Protein AF-A0A6G0UAU9-F1 (afdb_monomer_lite)

Foldseek 3Di:
DPPVVPPCPQCVVFPDDVPPRPPGDDDPPDPDDPPCVVVVVVVVVPDPPVPDDVVVVPDDADFQGDLVVLVVVQVVCCVPPNVPPPDGDDSVNHGDDDDDVVVVVVCCVPVDDPPDDDDDDPPDD

Sequence (125 aa):
NYECEGLNVLYAGNPYREGKNPEGYVRLSCADNVLTQDLLIKKFRSIEWSRFDEHQMFVYITPGGRMATKKCFADLMNELTLKDLRNPIKPEDLLLLSGTTMICDLLGQVLFDEDEVLLAHSPYY

pLDDT: mean 87.21, std 12.82, range [33.91, 97.12]

Structure (mmCIF, N/CA/C/O backbone):
data_AF-A0A6G0UAU9-F1
#
_entry.i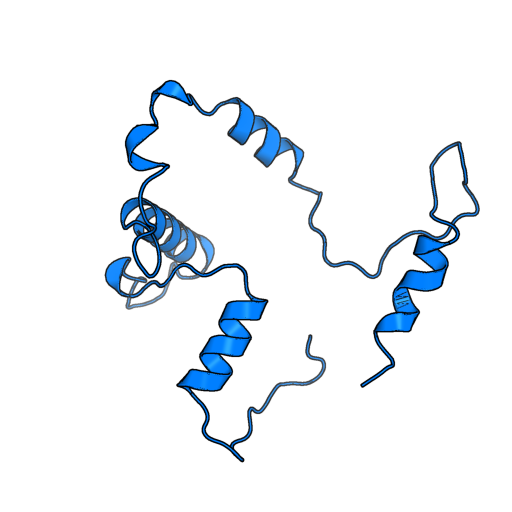d   AF-A0A6G0UAU9-F1
#
loop_
_atom_site.group_PDB
_atom_site.id
_atom_site.type_symbol
_atom_site.label_atom_id
_atom_site.label_alt_id
_atom_site.label_comp_id
_atom_site.label_asym_id
_atom_site.label_entity_id
_atom_site.label_seq_id
_atom_site.pdbx_PDB_ins_code
_atom_site.Cartn_x
_atom_site.Cartn_y
_atom_site.Cartn_z
_atom_site.occupancy
_atom_site.B_iso_or_equiv
_atom_site.auth_seq_id
_atom_site.auth_comp_id
_atom_site.auth_asym_id
_atom_site.auth_atom_id
_atom_site.pdbx_PDB_model_num
ATOM 1 N N . ASN A 1 1 ? -0.664 -24.202 -7.826 1.00 34.41 1 ASN A N 1
ATOM 2 C CA . ASN A 1 1 ? 0.301 -23.366 -7.073 1.00 34.41 1 ASN A CA 1
ATOM 3 C C . ASN A 1 1 ? 1.692 -23.276 -7.717 1.00 34.41 1 ASN A C 1
ATOM 5 O O . ASN A 1 1 ? 2.661 -23.236 -6.981 1.00 34.41 1 ASN A O 1
ATOM 9 N N . TYR A 1 2 ? 1.820 -23.183 -9.053 1.00 33.91 2 TYR A N 1
ATOM 10 C CA . TYR A 1 2 ? 3.135 -23.010 -9.712 1.00 33.91 2 TYR A CA 1
ATOM 11 C C . TYR A 1 2 ? 3.138 -22.061 -10.929 1.00 33.91 2 TYR A C 1
ATOM 13 O O . TYR A 1 2 ? 4.167 -21.901 -11.571 1.00 33.91 2 TYR A O 1
ATOM 21 N N . GLU A 1 3 ? 2.028 -21.399 -11.271 1.00 39.12 3 GLU A N 1
ATOM 22 C CA . GLU A 1 3 ? 1.967 -20.617 -12.523 1.00 39.12 3 GLU A CA 1
ATOM 23 C C . GLU A 1 3 ? 2.474 -19.169 -12.394 1.00 39.12 3 GLU A C 1
ATOM 25 O O . GLU A 1 3 ? 2.867 -18.570 -13.394 1.00 39.12 3 GLU A O 1
ATOM 30 N N . CYS A 1 4 ? 2.573 -18.610 -11.182 1.00 43.41 4 CYS A N 1
ATOM 31 C CA . CYS A 1 4 ? 3.031 -17.225 -11.000 1.00 43.41 4 CYS A CA 1
ATOM 32 C C . CYS A 1 4 ? 4.561 -17.047 -11.065 1.00 43.41 4 CYS A C 1
ATOM 34 O O . CYS A 1 4 ? 5.029 -15.933 -11.297 1.00 43.41 4 CYS A O 1
ATOM 36 N N . GLU A 1 5 ? 5.359 -18.113 -10.926 1.00 46.06 5 GLU A N 1
ATOM 37 C CA . GLU A 1 5 ? 6.830 -18.025 -11.005 1.00 46.06 5 GLU A CA 1
ATOM 38 C C . GLU A 1 5 ? 7.353 -17.840 -12.445 1.00 46.06 5 GLU A C 1
ATOM 40 O O . GLU A 1 5 ? 8.489 -17.411 -12.642 1.00 46.06 5 GLU A O 1
ATOM 45 N N . GLY A 1 6 ? 6.527 -18.086 -13.471 1.00 51.94 6 GLY A N 1
ATOM 46 C CA . GLY A 1 6 ? 6.941 -18.005 -14.879 1.00 51.94 6 GLY A CA 1
ATOM 47 C C . GLY A 1 6 ? 6.913 -16.601 -15.502 1.00 51.94 6 GLY A C 1
ATOM 48 O O . GLY A 1 6 ? 7.623 -16.344 -16.476 1.00 51.94 6 GLY A O 1
ATOM 49 N N . LEU A 1 7 ? 6.126 -15.665 -14.960 1.00 55.09 7 LEU A N 1
ATOM 50 C CA . LEU A 1 7 ? 5.751 -14.436 -15.683 1.00 55.09 7 LEU A CA 1
ATOM 51 C C . LEU A 1 7 ? 6.858 -13.373 -15.781 1.00 55.09 7 LEU A C 1
ATOM 53 O O . LEU A 1 7 ? 6.790 -12.504 -16.648 1.00 55.09 7 LEU A O 1
ATOM 57 N N . ASN A 1 8 ? 7.897 -13.445 -14.945 1.00 68.38 8 ASN A N 1
ATOM 58 C CA . ASN A 1 8 ? 9.017 -12.492 -14.973 1.00 68.38 8 ASN A CA 1
ATOM 59 C C . ASN A 1 8 ? 10.349 -13.092 -15.440 1.00 68.38 8 ASN A C 1
ATOM 61 O O . ASN A 1 8 ? 11.347 -12.373 -15.488 1.00 68.38 8 ASN A O 1
ATOM 65 N N . VAL A 1 9 ? 10.389 -14.371 -15.826 1.00 80.75 9 VAL A N 1
ATOM 66 C CA . VAL A 1 9 ? 11.641 -15.048 -16.212 1.00 80.75 9 VAL A CA 1
ATOM 67 C C . VAL A 1 9 ? 12.250 -14.426 -17.473 1.00 80.75 9 VAL A C 1
ATOM 69 O O . VAL A 1 9 ? 13.449 -14.155 -17.514 1.00 80.75 9 VAL A O 1
ATOM 72 N N . LEU A 1 10 ? 11.420 -14.123 -18.479 1.00 84.44 10 LEU A N 1
ATOM 73 C CA . LEU A 1 10 ? 11.869 -13.501 -19.732 1.00 84.44 10 LEU A CA 1
ATOM 74 C C . LEU A 1 10 ? 12.449 -12.101 -19.499 1.00 84.44 10 LEU A C 1
ATOM 76 O O . LEU A 1 10 ? 13.531 -11.783 -19.992 1.00 84.44 10 LEU A O 1
ATOM 80 N N . TYR A 1 11 ? 11.760 -11.288 -18.695 1.00 87.44 11 TYR A N 1
ATOM 81 C CA . TYR A 1 11 ? 12.247 -9.965 -18.315 1.00 87.44 11 TYR A CA 1
ATOM 82 C C . TYR A 1 11 ? 13.544 -10.045 -17.503 1.00 87.44 11 TYR A C 1
ATOM 84 O O . TYR A 1 11 ? 14.488 -9.316 -17.797 1.00 87.44 11 TYR A O 1
ATOM 92 N N . ALA A 1 12 ? 13.621 -10.938 -16.513 1.00 87.56 12 ALA A N 1
ATOM 93 C CA . ALA A 1 12 ? 14.805 -11.092 -15.671 1.00 87.56 12 ALA A CA 1
ATOM 94 C C . ALA A 1 12 ? 16.045 -11.519 -16.476 1.00 87.56 12 ALA A C 1
ATOM 96 O O . ALA A 1 12 ? 17.147 -11.048 -16.195 1.00 87.56 12 ALA A O 1
ATOM 97 N N . GLY A 1 13 ? 15.864 -12.373 -17.489 1.00 90.38 13 GLY A N 1
ATOM 98 C CA . GLY A 1 13 ? 16.946 -12.837 -18.357 1.00 90.38 13 GLY A CA 1
ATOM 99 C C . GLY A 1 13 ? 17.381 -11.830 -19.426 1.00 90.38 13 GLY A C 1
ATOM 100 O O . GLY A 1 13 ? 18.552 -11.823 -19.801 1.00 90.38 13 GLY A O 1
ATOM 101 N N . ASN A 1 14 ? 16.473 -10.979 -19.918 1.00 92.75 14 ASN A N 1
ATOM 102 C CA . ASN A 1 14 ? 16.771 -10.031 -20.996 1.00 92.75 14 ASN A CA 1
ATOM 103 C C . ASN A 1 14 ? 15.983 -8.708 -20.859 1.00 92.75 14 ASN A C 1
ATOM 105 O O . ASN A 1 14 ? 15.083 -8.444 -21.659 1.00 92.75 14 ASN A O 1
ATOM 109 N N . PRO A 1 15 ? 16.283 -7.861 -19.858 1.00 93.69 15 PRO A N 1
ATOM 110 C CA . PRO A 1 15 ? 15.514 -6.646 -19.610 1.00 93.69 15 PRO A CA 1
ATOM 111 C C . PRO A 1 15 ? 15.820 -5.561 -20.645 1.00 93.69 15 PRO A C 1
ATOM 113 O O . PRO A 1 15 ? 16.989 -5.300 -20.960 1.00 93.69 15 PRO A O 1
ATOM 116 N N . TYR A 1 16 ? 14.777 -4.881 -21.120 1.00 94.69 16 TYR A N 1
ATOM 117 C CA . TYR A 1 16 ? 14.905 -3.686 -21.950 1.00 94.69 16 TYR A CA 1
ATOM 118 C C . TYR A 1 16 ? 15.744 -2.621 -21.244 1.00 94.69 16 TYR A C 1
ATOM 120 O O . TYR A 1 16 ? 15.544 -2.327 -20.060 1.00 94.69 16 TYR A O 1
ATOM 128 N N . ARG A 1 17 ? 16.671 -2.011 -21.986 1.00 93.88 17 ARG A N 1
ATOM 129 C CA . ARG A 1 17 ? 17.432 -0.839 -21.542 1.00 93.88 17 ARG A CA 1
ATOM 130 C C . ARG A 1 17 ? 17.667 0.091 -22.713 1.00 93.88 17 ARG A C 1
ATOM 132 O O . ARG A 1 17 ? 18.331 -0.289 -23.677 1.00 93.88 17 ARG A O 1
ATOM 139 N N . GLU A 1 18 ? 17.214 1.329 -22.583 1.00 94.38 18 GLU A N 1
ATOM 140 C CA . GLU A 1 18 ? 17.463 2.359 -23.585 1.00 94.38 18 GLU A CA 1
ATOM 141 C C . GLU A 1 18 ? 18.975 2.482 -23.870 1.00 94.38 18 GLU A C 1
ATOM 143 O O . GLU A 1 18 ? 19.800 2.544 -22.953 1.00 94.38 18 GLU A O 1
ATOM 148 N N . GLY A 1 19 ? 19.354 2.393 -25.148 1.00 94.00 19 GLY A N 1
ATOM 149 C CA . GLY A 1 19 ? 20.742 2.470 -25.626 1.00 94.00 19 GLY A CA 1
ATOM 150 C C . GLY A 1 19 ? 21.650 1.263 -25.337 1.00 94.00 19 GLY A C 1
ATOM 151 O O . GLY A 1 19 ? 22.690 1.140 -25.979 1.00 94.00 19 GLY A O 1
ATOM 152 N N . LYS A 1 20 ? 21.292 0.360 -24.412 1.00 95.69 20 LYS A N 1
ATOM 153 C CA . LYS A 1 20 ? 22.102 -0.837 -24.082 1.00 95.69 20 LYS A CA 1
ATOM 154 C C . LYS A 1 20 ? 21.490 -2.143 -24.571 1.00 95.69 20 LYS A C 1
ATOM 156 O O . LYS A 1 20 ? 22.226 -3.057 -24.919 1.00 95.69 20 LYS A O 1
ATOM 161 N N . ASN A 1 21 ? 20.167 -2.240 -24.542 1.00 95.31 21 ASN A N 1
ATOM 162 C CA . ASN A 1 21 ? 19.417 -3.421 -24.943 1.00 95.31 21 ASN A CA 1
ATOM 163 C C . ASN A 1 21 ? 18.015 -3.015 -25.431 1.00 95.31 21 ASN A C 1
ATOM 165 O O . ASN A 1 21 ? 17.033 -3.217 -24.707 1.00 95.31 21 ASN A O 1
ATOM 169 N N . PRO A 1 22 ? 17.916 -2.376 -26.611 1.00 94.69 22 PRO A N 1
ATOM 170 C CA . PRO A 1 22 ? 16.638 -1.913 -27.143 1.00 94.69 22 PRO A CA 1
ATOM 171 C C . PRO A 1 22 ? 15.684 -3.064 -27.508 1.00 94.69 22 PRO A C 1
ATOM 173 O O . PRO A 1 22 ? 14.477 -2.872 -27.482 1.00 94.69 22 PRO A O 1
ATOM 176 N N . GLU A 1 23 ? 16.217 -4.263 -27.762 1.00 95.69 23 GLU A N 1
ATOM 177 C CA . GLU A 1 23 ? 15.452 -5.484 -28.075 1.0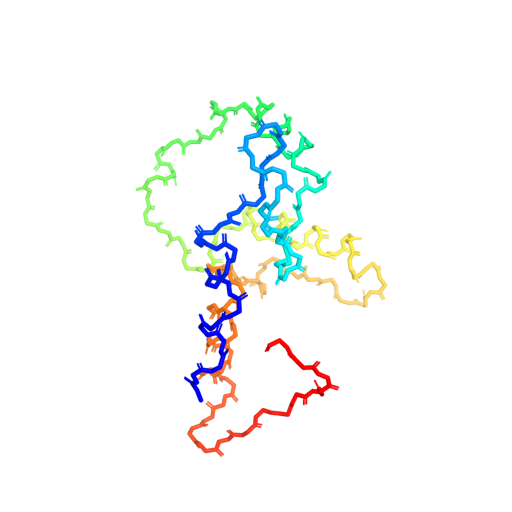0 95.69 23 GLU A CA 1
ATOM 178 C C . GLU A 1 23 ? 15.078 -6.303 -26.821 1.00 95.69 23 GLU A C 1
ATOM 180 O O . GLU A 1 23 ? 14.574 -7.423 -26.916 1.00 95.69 23 GLU A O 1
ATOM 185 N N . GLY A 1 24 ? 15.377 -5.791 -25.622 1.00 94.38 24 GLY A N 1
ATOM 186 C CA . GLY A 1 24 ? 15.012 -6.452 -24.371 1.00 94.38 24 GLY A CA 1
ATOM 187 C C . GLY A 1 24 ? 13.514 -6.365 -24.067 1.00 94.38 24 GLY A C 1
ATOM 188 O O . GLY A 1 24 ? 12.787 -5.539 -24.614 1.00 94.38 24 GLY A O 1
ATOM 189 N N . TYR A 1 25 ? 13.044 -7.190 -23.136 1.00 93.62 25 TYR A N 1
ATOM 190 C CA . TYR A 1 25 ? 11.648 -7.193 -22.704 1.00 93.62 25 TYR A CA 1
ATOM 191 C C . TYR A 1 25 ? 11.335 -5.991 -21.808 1.00 93.62 25 TYR A C 1
ATOM 193 O O . TYR A 1 25 ? 12.074 -5.685 -20.870 1.00 93.62 25 TYR A O 1
ATOM 201 N N . VAL A 1 26 ? 10.201 -5.336 -22.054 1.00 91.69 26 VAL A N 1
ATOM 202 C CA . VAL A 1 26 ? 9.682 -4.254 -21.206 1.00 91.69 26 VAL A CA 1
ATOM 203 C C . VAL A 1 26 ? 8.771 -4.842 -20.129 1.00 91.69 26 VAL A C 1
ATOM 205 O O . VAL A 1 26 ? 7.866 -5.621 -20.423 1.00 91.69 26 VAL A O 1
ATOM 208 N N . ARG A 1 27 ? 8.989 -4.459 -18.866 1.00 88.69 27 ARG A N 1
ATOM 209 C CA . ARG A 1 27 ? 8.172 -4.925 -17.738 1.00 88.69 27 ARG A CA 1
ATOM 210 C C . ARG A 1 27 ? 6.878 -4.120 -17.637 1.00 88.69 27 ARG A C 1
ATOM 212 O O . ARG A 1 27 ? 6.905 -2.975 -17.200 1.00 88.69 27 ARG A O 1
ATOM 219 N N . LEU A 1 28 ? 5.759 -4.751 -17.992 1.00 88.75 28 LEU A N 1
ATOM 220 C CA . LEU A 1 28 ? 4.403 -4.185 -17.881 1.00 88.75 28 LEU A CA 1
ATOM 221 C C . LEU A 1 28 ? 3.517 -4.919 -16.859 1.00 88.75 28 LEU A C 1
ATOM 223 O O . LEU A 1 28 ? 2.384 -4.523 -16.622 1.00 88.75 28 LEU A O 1
ATOM 227 N N . SER A 1 29 ? 4.026 -5.991 -16.252 1.00 87.56 29 SER A N 1
ATOM 228 C CA . SER A 1 29 ? 3.291 -6.882 -15.343 1.00 87.56 29 SER A CA 1
ATOM 229 C C . SER A 1 29 ? 3.346 -6.470 -13.868 1.00 87.56 29 SER A C 1
ATOM 231 O O . SER A 1 29 ? 2.860 -7.199 -13.011 1.00 87.56 29 SER A O 1
ATOM 233 N N . CYS A 1 30 ? 3.975 -5.338 -13.544 1.00 86.44 30 CYS A N 1
ATOM 234 C CA . CYS A 1 30 ? 4.214 -4.924 -12.166 1.00 86.44 30 CYS A CA 1
ATOM 235 C C . CYS A 1 30 ? 3.417 -3.663 -11.831 1.00 86.44 30 CYS A C 1
ATOM 237 O O . CYS A 1 30 ? 3.480 -2.679 -12.566 1.00 86.44 30 CYS A O 1
ATOM 239 N N . ALA A 1 31 ? 2.702 -3.683 -10.707 1.00 89.31 31 ALA A N 1
ATOM 240 C CA . ALA A 1 31 ? 1.898 -2.566 -10.217 1.00 89.31 31 ALA A CA 1
ATOM 241 C C . ALA A 1 31 ? 2.731 -1.557 -9.393 1.00 89.31 31 ALA A C 1
ATOM 243 O O . ALA A 1 31 ? 2.298 -1.089 -8.342 1.00 89.31 31 ALA A O 1
ATOM 244 N N . ASP A 1 32 ? 3.937 -1.226 -9.861 1.00 89.50 32 ASP A N 1
ATOM 245 C CA . ASP A 1 32 ? 4.817 -0.246 -9.217 1.00 89.50 32 ASP A CA 1
ATOM 246 C C . ASP A 1 32 ? 4.428 1.180 -9.645 1.00 89.50 32 ASP A C 1
ATOM 248 O O . ASP A 1 32 ? 4.485 1.524 -10.828 1.00 89.50 32 ASP A O 1
ATOM 252 N N . ASN A 1 33 ? 4.092 2.055 -8.691 1.00 90.69 33 ASN A N 1
ATOM 253 C CA . ASN A 1 33 ? 3.854 3.471 -8.983 1.00 90.69 33 ASN A CA 1
ATOM 254 C C . ASN A 1 33 ? 5.145 4.296 -8.850 1.00 90.69 33 ASN A C 1
ATOM 256 O O . ASN A 1 33 ? 5.520 4.720 -7.757 1.00 90.69 33 ASN A O 1
ATOM 260 N N . VAL A 1 34 ? 5.794 4.568 -9.983 1.00 92.38 34 VAL A N 1
ATOM 261 C CA . VAL A 1 34 ? 6.998 5.420 -10.059 1.00 92.38 34 VAL A CA 1
ATOM 262 C C . VAL A 1 34 ? 6.695 6.883 -10.407 1.00 92.38 34 VAL A C 1
ATOM 264 O O . VAL A 1 34 ? 7.593 7.721 -10.370 1.00 92.38 34 VAL A O 1
ATOM 267 N N . LEU A 1 35 ? 5.438 7.218 -10.721 1.00 94.75 35 LEU A N 1
ATOM 268 C CA . LEU A 1 35 ? 5.056 8.521 -11.285 1.00 94.75 35 LEU A CA 1
ATOM 269 C C . LEU A 1 35 ? 5.243 9.689 -10.312 1.00 94.75 35 LEU A C 1
ATOM 271 O O . LEU A 1 35 ? 5.429 10.818 -10.748 1.00 94.75 35 LEU A O 1
ATOM 275 N N . THR A 1 36 ? 5.184 9.423 -9.007 1.00 94.50 36 THR A N 1
ATOM 276 C CA . THR A 1 36 ? 5.302 10.442 -7.949 1.00 94.50 36 THR A CA 1
ATOM 277 C C . THR A 1 36 ? 6.598 10.315 -7.151 1.00 94.50 36 THR A C 1
ATOM 279 O O . THR A 1 36 ? 6.723 10.872 -6.055 1.00 94.50 36 THR A O 1
ATOM 282 N N . GLN A 1 37 ? 7.558 9.531 -7.646 1.00 95.19 37 GLN A N 1
ATOM 283 C CA . GLN A 1 37 ? 8.790 9.237 -6.919 1.00 95.19 37 GLN A CA 1
ATOM 284 C C . GLN A 1 37 ? 9.630 10.501 -6.683 1.00 95.19 37 GLN A C 1
ATOM 286 O O . GLN A 1 37 ? 10.235 10.658 -5.623 1.00 95.19 37 GLN A O 1
ATOM 291 N N . ASP A 1 38 ? 9.635 11.429 -7.634 1.00 96.62 38 ASP A N 1
ATOM 292 C CA . ASP A 1 38 ? 10.314 12.719 -7.534 1.00 96.62 38 ASP A CA 1
ATOM 293 C C . ASP A 1 38 ? 9.755 13.579 -6.385 1.00 96.62 38 ASP A C 1
ATOM 295 O O . ASP A 1 38 ? 10.529 14.134 -5.597 1.00 96.62 38 ASP A O 1
ATOM 299 N N . LEU A 1 39 ? 8.426 13.625 -6.228 1.00 96.44 39 LEU A N 1
ATOM 300 C CA . LEU A 1 39 ? 7.752 14.342 -5.143 1.00 96.44 39 LEU A CA 1
ATOM 301 C C . LEU A 1 39 ? 8.122 13.750 -3.780 1.00 96.44 39 LEU A C 1
ATOM 303 O O . LEU A 1 39 ? 8.452 14.493 -2.848 1.00 96.44 39 LEU A O 1
ATOM 307 N N . LEU A 1 40 ? 8.127 12.418 -3.677 1.00 94.44 40 LEU A N 1
ATOM 308 C CA . LEU A 1 40 ? 8.507 11.703 -2.458 1.00 94.44 40 LEU A CA 1
ATOM 309 C C . LEU A 1 40 ? 9.978 11.941 -2.103 1.00 94.44 40 LEU A C 1
ATOM 311 O O . LEU A 1 40 ? 10.278 12.278 -0.959 1.00 94.44 40 LEU A O 1
ATOM 315 N N . ILE A 1 41 ? 10.891 11.849 -3.075 1.00 96.06 41 ILE A N 1
ATOM 316 C CA . ILE A 1 41 ? 12.324 12.106 -2.863 1.00 96.06 41 ILE A CA 1
ATOM 317 C C . ILE A 1 41 ? 12.549 13.556 -2.430 1.00 96.06 41 ILE A C 1
ATOM 319 O O . ILE A 1 41 ? 13.304 13.808 -1.487 1.00 96.06 41 ILE A O 1
ATOM 323 N N . LYS A 1 42 ? 11.889 14.518 -3.084 1.00 97.12 42 LYS A N 1
ATOM 324 C CA . LYS A 1 42 ? 11.981 15.935 -2.716 1.00 97.12 42 LYS A CA 1
ATOM 325 C C . LYS A 1 42 ? 11.495 16.162 -1.286 1.00 97.12 42 LYS A C 1
ATOM 327 O O . LYS A 1 42 ? 12.181 16.834 -0.515 1.00 97.12 42 LYS A O 1
ATOM 332 N N . LYS A 1 43 ? 10.354 15.575 -0.909 1.00 95.31 43 LYS A N 1
ATOM 333 C CA . LYS A 1 43 ? 9.828 15.678 0.456 1.00 95.31 43 LYS A CA 1
ATOM 334 C C . LYS A 1 43 ? 10.770 15.027 1.465 1.00 95.31 43 LYS A C 1
ATOM 336 O O . LYS A 1 43 ? 11.091 15.669 2.459 1.00 95.31 43 LYS A O 1
A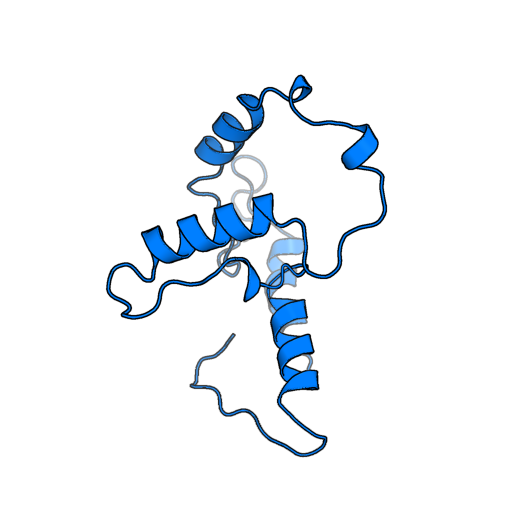TOM 341 N N . PHE A 1 44 ? 11.262 13.824 1.188 1.00 94.62 44 PHE A N 1
ATOM 342 C CA . PHE A 1 44 ? 12.188 13.095 2.056 1.00 94.62 44 PHE A CA 1
ATOM 343 C C . PHE A 1 44 ? 13.478 13.882 2.314 1.00 94.62 44 PHE A C 1
ATOM 345 O O . PHE A 1 44 ? 13.910 14.019 3.455 1.00 94.62 44 PHE A O 1
ATOM 352 N N . ARG A 1 45 ? 14.053 14.490 1.270 1.00 95.94 45 ARG A N 1
ATOM 353 C CA . ARG A 1 45 ? 15.245 15.349 1.389 1.00 95.94 45 ARG A CA 1
ATOM 354 C C . ARG A 1 45 ? 14.995 16.648 2.156 1.00 95.94 45 ARG A C 1
ATOM 356 O O . ARG A 1 45 ? 15.945 17.228 2.662 1.00 95.94 45 ARG A O 1
ATOM 363 N N . SER A 1 46 ? 13.748 17.113 2.229 1.00 95.69 46 SER A N 1
ATOM 364 C CA . SER A 1 46 ? 13.383 18.324 2.979 1.00 95.69 46 SER A CA 1
ATOM 365 C C . SER A 1 46 ? 13.155 18.085 4.475 1.00 95.69 46 SER A C 1
ATOM 367 O O . SER A 1 46 ? 12.900 19.038 5.208 1.00 95.69 46 SER A O 1
ATOM 369 N N . ILE A 1 47 ? 13.190 16.828 4.930 1.00 93.81 47 ILE A N 1
ATOM 370 C CA . ILE A 1 47 ? 12.982 16.484 6.337 1.00 93.81 47 ILE A CA 1
ATOM 371 C C . ILE A 1 47 ? 14.177 16.977 7.160 1.00 93.81 47 ILE A C 1
ATOM 373 O O . ILE A 1 47 ? 15.324 16.632 6.892 1.00 93.81 47 ILE A O 1
ATOM 377 N N . GLU A 1 48 ? 13.895 17.768 8.194 1.00 93.81 48 GLU A N 1
ATOM 378 C CA . GLU A 1 48 ? 14.882 18.160 9.197 1.00 93.81 48 GLU A CA 1
ATOM 379 C C . GLU A 1 48 ? 15.063 17.014 10.207 1.00 93.81 48 GLU A C 1
ATOM 381 O O . GLU A 1 48 ? 14.314 16.890 11.177 1.00 93.81 48 GLU A O 1
ATOM 386 N N . TRP A 1 49 ? 16.039 16.142 9.944 1.00 87.81 49 TRP A N 1
ATOM 387 C CA . TRP A 1 49 ? 16.263 14.908 10.710 1.00 87.81 49 TRP A CA 1
ATOM 388 C C . TRP A 1 49 ? 16.648 15.138 12.176 1.00 87.81 49 TRP A C 1
ATOM 390 O O . TRP A 1 49 ? 16.324 14.313 13.021 1.00 87.81 49 TRP A O 1
ATOM 400 N N . SER A 1 50 ? 17.240 16.289 12.501 1.00 88.12 50 SER A N 1
ATOM 401 C CA . SER A 1 50 ? 17.564 16.685 13.880 1.00 88.12 50 SER A CA 1
ATOM 402 C C . SER A 1 50 ? 16.338 16.841 14.787 1.00 88.12 50 SER A C 1
ATOM 404 O O . SER A 1 50 ? 16.487 16.910 16.003 1.00 88.12 50 SER A O 1
ATOM 406 N N . ARG A 1 51 ? 15.121 16.908 14.226 1.00 87.00 51 ARG A N 1
ATOM 407 C CA . ARG A 1 51 ? 13.875 16.969 15.008 1.00 87.00 51 ARG A CA 1
ATOM 408 C C . ARG A 1 51 ? 13.464 15.629 15.607 1.00 87.00 51 ARG A C 1
ATOM 410 O O . ARG A 1 51 ? 12.580 15.607 16.463 1.00 87.00 51 ARG A O 1
ATOM 417 N N . PHE A 1 52 ? 14.028 14.526 15.127 1.00 85.19 52 PHE A N 1
ATOM 418 C CA . PHE A 1 52 ? 13.708 13.206 15.645 1.00 85.19 52 PHE A CA 1
ATOM 419 C C . PHE A 1 52 ? 14.617 12.894 16.825 1.00 85.19 52 PHE A C 1
ATOM 421 O O . PHE A 1 52 ? 15.831 13.055 16.757 1.00 85.19 52 PHE A O 1
ATOM 428 N N . ASP A 1 53 ? 14.012 12.433 17.913 1.00 85.44 53 ASP A N 1
ATOM 429 C CA . ASP A 1 53 ? 14.755 11.913 19.050 1.00 85.44 53 ASP A CA 1
ATOM 430 C C . ASP A 1 53 ? 15.286 10.518 18.697 1.00 85.44 53 ASP A C 1
ATOM 432 O O . ASP A 1 53 ? 14.540 9.534 18.701 1.00 85.44 53 ASP A O 1
ATOM 436 N N . GLU A 1 54 ? 16.575 10.434 18.367 1.00 82.06 54 GLU A N 1
ATOM 437 C CA . GLU A 1 54 ? 17.245 9.179 18.017 1.00 82.06 54 GLU A CA 1
ATOM 438 C C . GLU A 1 54 ? 17.116 8.130 19.128 1.00 82.06 54 GLU A C 1
ATOM 440 O O . GLU A 1 54 ? 16.910 6.949 18.841 1.00 82.06 54 GLU A O 1
ATOM 445 N N . HIS A 1 55 ? 17.134 8.539 20.401 1.00 83.25 55 HIS A N 1
ATOM 446 C CA . HIS A 1 55 ? 16.980 7.609 21.521 1.00 83.25 55 HIS A CA 1
ATOM 447 C C . HIS A 1 55 ? 15.602 6.948 21.523 1.00 83.25 55 HIS A C 1
ATOM 449 O O . HIS A 1 55 ? 15.467 5.800 21.934 1.00 83.25 55 HIS A O 1
ATOM 455 N N . GLN A 1 56 ? 14.582 7.634 21.008 1.00 80.12 56 GLN A N 1
ATOM 456 C CA . GLN A 1 56 ? 13.242 7.084 20.823 1.00 80.12 56 GLN A CA 1
ATOM 457 C C . GLN A 1 56 ? 13.124 6.221 19.557 1.00 80.12 56 GLN A C 1
ATOM 459 O O . GLN A 1 56 ? 12.170 5.453 19.424 1.00 80.12 56 GLN A O 1
ATOM 464 N N . MET A 1 57 ? 14.060 6.300 18.616 1.00 77.38 57 MET A N 1
ATOM 465 C CA . MET A 1 57 ? 14.004 5.509 17.382 1.00 77.38 57 MET A CA 1
ATOM 466 C C . MET A 1 57 ? 14.587 4.101 17.533 1.00 77.38 57 MET A C 1
ATOM 468 O O . MET A 1 57 ? 14.191 3.211 16.785 1.00 77.38 57 MET A O 1
ATOM 472 N N . PHE A 1 58 ? 15.467 3.883 18.514 1.00 83.69 58 PHE A N 1
ATOM 473 C CA . PHE A 1 58 ? 16.131 2.592 18.753 1.00 83.69 58 PHE A CA 1
ATOM 474 C C . PHE A 1 58 ? 15.572 1.800 19.946 1.00 83.69 58 PHE A C 1
ATOM 476 O O . PHE A 1 58 ? 16.171 0.815 20.375 1.00 83.69 58 PHE A O 1
ATOM 483 N N . VAL A 1 59 ? 14.427 2.210 20.497 1.00 82.94 59 VAL A N 1
ATOM 484 C CA . VAL A 1 59 ? 13.730 1.450 21.547 1.00 82.94 59 VAL A CA 1
ATOM 485 C C . VAL A 1 59 ? 12.777 0.417 20.957 1.00 82.94 59 VAL A C 1
ATOM 487 O O . VAL A 1 59 ? 12.412 0.475 19.782 1.00 82.94 59 VAL A O 1
ATOM 490 N N . TYR A 1 60 ? 12.343 -0.521 21.802 1.00 79.38 60 TYR A N 1
ATOM 491 C CA . TYR A 1 60 ? 11.336 -1.510 21.437 1.00 79.38 60 TYR A CA 1
ATOM 492 C C . TYR A 1 60 ? 10.098 -0.863 20.817 1.00 79.38 60 TYR A C 1
ATOM 494 O O . TYR A 1 60 ? 9.586 0.164 21.269 1.00 79.38 60 TYR A O 1
ATOM 502 N N . ILE A 1 61 ? 9.621 -1.512 19.764 1.00 77.12 61 ILE A N 1
ATOM 503 C CA . ILE A 1 61 ? 8.496 -1.049 18.970 1.00 77.12 61 ILE A CA 1
ATOM 504 C C . ILE A 1 61 ? 7.224 -1.195 19.807 1.00 77.12 61 ILE A C 1
ATOM 506 O O . ILE A 1 61 ? 6.963 -2.244 20.393 1.00 77.12 61 ILE A O 1
ATOM 510 N N . THR A 1 62 ? 6.407 -0.146 19.850 1.00 79.88 62 THR A N 1
ATOM 511 C CA . THR A 1 62 ? 5.063 -0.235 20.427 1.00 79.88 62 THR A CA 1
ATOM 512 C C . THR A 1 62 ? 4.191 -1.134 19.542 1.00 79.88 62 THR A C 1
ATOM 514 O O . THR A 1 62 ? 4.119 -0.869 18.336 1.00 79.88 62 THR A O 1
ATOM 517 N N . PRO A 1 63 ? 3.503 -2.154 20.093 1.00 81.12 63 PRO A N 1
ATOM 518 C CA . PRO A 1 63 ? 2.592 -2.993 19.319 1.00 81.12 63 PRO A CA 1
ATOM 519 C C . PRO A 1 63 ? 1.573 -2.155 18.537 1.00 81.12 63 PRO A C 1
ATOM 521 O O . PRO A 1 63 ? 0.942 -1.246 19.078 1.00 81.12 63 PRO A O 1
ATOM 524 N N . GLY A 1 64 ? 1.452 -2.425 17.237 1.00 84.31 64 GLY A N 1
ATOM 525 C CA . GLY A 1 64 ? 0.567 -1.682 16.337 1.00 84.31 64 GLY A CA 1
ATOM 526 C C . GLY A 1 64 ? 1.037 -0.266 15.976 1.00 84.31 64 GLY A C 1
ATOM 527 O O . GLY A 1 64 ? 0.295 0.444 15.304 1.00 84.31 64 GLY A O 1
ATOM 528 N N . GLY A 1 65 ? 2.234 0.163 16.385 1.00 88.31 65 GLY A N 1
ATOM 529 C CA . GLY A 1 65 ? 2.855 1.426 15.973 1.00 88.31 65 GLY A CA 1
ATOM 530 C C . GLY A 1 65 ? 2.606 2.624 16.900 1.00 88.31 65 GLY A C 1
ATOM 531 O O . GLY A 1 65 ? 1.765 2.605 17.798 1.00 88.31 65 GLY A O 1
ATOM 532 N N . ARG A 1 66 ? 3.373 3.702 16.686 1.00 89.31 66 ARG A N 1
ATOM 533 C CA . ARG A 1 66 ? 3.315 4.929 17.501 1.00 89.31 66 ARG A CA 1
ATOM 534 C C . ARG A 1 66 ? 2.041 5.734 17.225 1.00 89.31 66 ARG A C 1
ATOM 536 O O . ARG A 1 66 ? 1.655 5.912 16.072 1.00 89.31 66 ARG A O 1
ATOM 543 N N . ME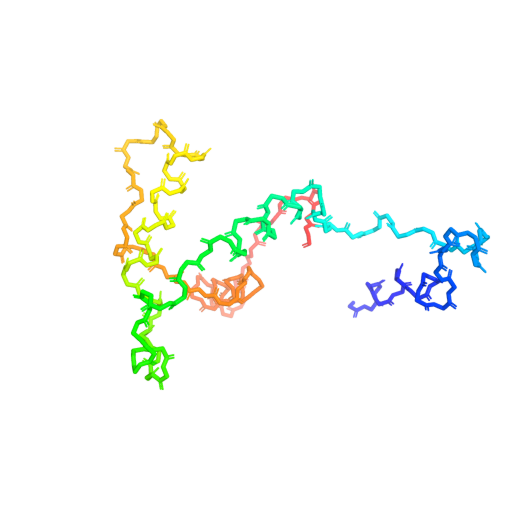T A 1 67 ? 1.453 6.320 18.272 1.00 91.75 67 MET A N 1
ATOM 544 C CA . MET A 1 67 ? 0.208 7.098 18.171 1.00 91.75 67 MET A CA 1
ATOM 545 C C . MET A 1 67 ? 0.312 8.299 17.217 1.00 91.75 67 MET A C 1
ATOM 547 O O . MET A 1 67 ? -0.621 8.577 16.473 1.00 91.75 67 MET A O 1
ATOM 551 N N . ALA A 1 68 ? 1.464 8.979 17.179 1.00 90.62 68 ALA A N 1
ATOM 552 C CA . ALA A 1 68 ? 1.697 10.077 16.237 1.00 90.62 68 ALA A CA 1
ATOM 553 C C . ALA A 1 68 ? 1.566 9.622 14.771 1.00 90.62 68 ALA A C 1
ATOM 555 O O . ALA A 1 68 ? 0.955 10.311 13.957 1.00 90.62 68 ALA A O 1
ATOM 556 N N . THR A 1 69 ? 2.084 8.432 14.451 1.00 91.38 69 THR A N 1
ATOM 557 C CA . THR A 1 69 ? 1.969 7.832 13.118 1.00 91.38 69 THR A CA 1
ATOM 558 C C . THR A 1 69 ? 0.534 7.407 12.825 1.00 91.38 69 THR A C 1
ATOM 560 O O . THR A 1 69 ? 0.027 7.712 11.749 1.00 91.38 69 THR A O 1
ATOM 563 N N . LYS A 1 70 ? -0.147 6.769 13.789 1.00 94.94 70 LYS A N 1
ATOM 564 C CA . LYS A 1 70 ? -1.565 6.390 13.657 1.00 94.94 70 LYS A CA 1
ATOM 565 C C . LYS A 1 70 ? -2.451 7.602 13.385 1.00 94.94 70 LYS A C 1
ATOM 567 O O . LYS A 1 70 ? -3.284 7.549 12.492 1.00 94.94 70 LYS A O 1
ATOM 572 N N . LYS A 1 71 ? -2.228 8.708 14.101 1.00 95.50 71 LYS A N 1
ATOM 573 C CA . LYS A 1 71 ? -2.960 9.960 13.896 1.00 95.50 71 LYS A CA 1
ATOM 574 C C . LYS A 1 71 ? -2.758 10.510 12.487 1.00 95.50 71 LYS A C 1
ATOM 576 O O . LYS A 1 71 ? -3.735 10.769 11.804 1.00 95.50 71 LYS A O 1
ATOM 581 N N . CYS A 1 72 ? -1.507 10.605 12.038 1.00 94.88 72 CYS A N 1
ATOM 582 C CA . CYS A 1 72 ? -1.191 11.051 10.680 1.00 94.88 72 CYS A CA 1
ATOM 583 C C . CYS A 1 72 ? -1.887 10.186 9.613 1.00 94.88 72 CYS A C 1
ATOM 585 O O . CYS A 1 72 ? -2.438 10.710 8.650 1.00 94.88 72 CYS A O 1
ATOM 587 N N . PHE A 1 73 ? -1.907 8.863 9.806 1.00 93.69 73 PHE A N 1
ATOM 588 C CA . PHE A 1 73 ? -2.571 7.946 8.882 1.00 93.69 73 PHE A CA 1
ATOM 589 C C . PHE A 1 73 ? -4.100 8.081 8.915 1.00 93.69 73 PHE A C 1
ATOM 591 O O . PHE A 1 73 ? -4.728 8.109 7.862 1.00 93.69 73 PHE A O 1
ATOM 598 N N . ALA A 1 74 ? -4.698 8.210 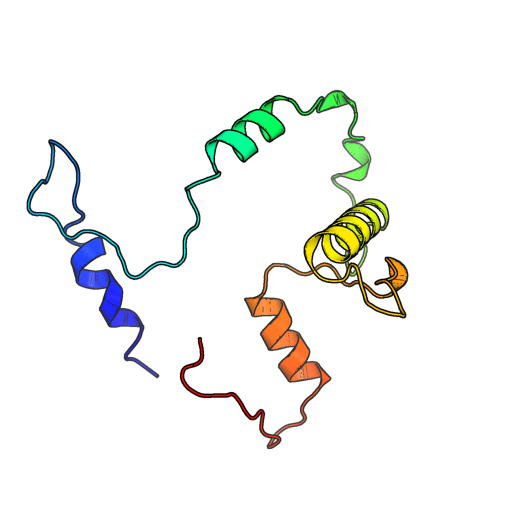10.103 1.00 93.62 74 ALA A N 1
ATOM 599 C CA . ALA A 1 74 ? -6.129 8.459 10.256 1.00 93.62 74 ALA A CA 1
ATOM 600 C C . ALA A 1 74 ? -6.541 9.762 9.559 1.00 93.62 74 ALA A C 1
ATOM 602 O O . ALA A 1 74 ? -7.483 9.756 8.772 1.00 93.62 74 ALA A O 1
ATOM 603 N N . ASP A 1 75 ? -5.799 10.849 9.790 1.00 93.38 75 ASP A N 1
ATOM 604 C CA . ASP A 1 75 ? -6.037 12.150 9.161 1.00 93.38 75 ASP A CA 1
ATOM 605 C C . ASP A 1 75 ? -5.962 12.032 7.628 1.00 93.38 75 ASP A C 1
ATOM 607 O O . ASP A 1 75 ? -6.879 12.464 6.930 1.00 93.38 75 ASP A O 1
ATOM 611 N N . LEU A 1 76 ? -4.932 11.354 7.105 1.00 92.81 76 LEU A N 1
ATOM 612 C CA . LEU A 1 76 ? -4.759 11.118 5.669 1.00 92.81 76 LEU A CA 1
ATOM 613 C C . LEU A 1 76 ? -5.907 10.299 5.057 1.00 92.81 76 LEU A C 1
ATOM 615 O O . LEU A 1 76 ? -6.408 10.647 3.991 1.00 92.81 76 LEU A O 1
ATOM 619 N N . MET A 1 77 ? -6.333 9.211 5.702 1.00 91.31 77 MET A N 1
ATOM 620 C CA . MET A 1 77 ? -7.422 8.358 5.204 1.00 91.31 77 MET A CA 1
ATOM 621 C C . MET A 1 77 ? -8.772 9.077 5.251 1.00 91.31 77 MET A C 1
ATOM 623 O O . MET A 1 77 ? -9.553 9.018 4.296 1.00 91.31 77 MET A O 1
ATOM 627 N N . ASN A 1 78 ? -9.026 9.803 6.341 1.00 90.75 78 ASN A N 1
ATOM 628 C CA . ASN A 1 78 ? -10.217 10.631 6.488 1.00 90.75 78 ASN A CA 1
ATOM 629 C C . ASN A 1 78 ? -10.257 11.738 5.421 1.00 90.75 78 ASN A C 1
ATOM 631 O O . ASN A 1 78 ? -11.324 12.027 4.880 1.00 90.75 78 ASN A O 1
ATOM 635 N N . GLU A 1 79 ? -9.103 12.304 5.056 1.00 90.06 79 GLU A N 1
ATOM 636 C CA . GLU A 1 79 ? -9.001 13.284 3.976 1.00 90.06 79 GLU A CA 1
ATOM 637 C C . GLU A 1 79 ? -9.154 12.657 2.583 1.00 90.06 79 GLU A C 1
ATOM 639 O O . GLU A 1 79 ? -9.859 13.212 1.747 1.00 90.06 79 GLU A O 1
ATOM 644 N N . LEU A 1 80 ? -8.503 11.533 2.283 1.00 85.62 80 LEU A N 1
ATOM 645 C CA . LEU A 1 80 ? -8.421 11.026 0.908 1.00 85.62 80 LEU A CA 1
ATOM 646 C C . LEU A 1 80 ? -9.604 10.155 0.488 1.00 85.62 80 LEU A C 1
ATOM 648 O O . LEU A 1 80 ? -9.995 10.188 -0.677 1.00 85.62 80 LEU A O 1
ATOM 652 N N . THR A 1 81 ? -10.135 9.341 1.395 1.00 72.88 81 THR A N 1
ATOM 653 C CA . THR A 1 81 ? -11.044 8.239 1.030 1.00 72.88 81 THR A CA 1
ATOM 654 C C . THR A 1 81 ? -12.398 8.313 1.720 1.00 72.88 81 THR A C 1
ATOM 656 O O . THR A 1 81 ? -13.360 7.748 1.209 1.00 72.88 81 THR A O 1
ATOM 659 N N . LEU A 1 82 ? -12.498 9.006 2.858 1.00 68.44 82 LEU A N 1
ATOM 660 C CA . LEU A 1 82 ? -13.630 8.869 3.781 1.00 68.44 82 LEU A CA 1
ATOM 661 C C . LEU A 1 82 ? -14.309 10.204 4.132 1.00 68.44 82 LEU A C 1
ATOM 663 O O . LEU A 1 82 ? -14.991 10.279 5.152 1.00 68.44 82 LEU A O 1
ATOM 667 N N . LYS A 1 83 ? -14.160 11.240 3.287 1.00 64.69 83 LYS A N 1
ATOM 668 C CA . LYS A 1 83 ? -14.667 12.607 3.543 1.00 64.69 83 LYS A CA 1
ATOM 669 C C . LYS A 1 83 ? -16.145 12.670 3.958 1.00 64.69 83 LYS A C 1
ATOM 671 O O . LYS A 1 83 ? -16.509 13.557 4.722 1.00 64.69 83 LYS A O 1
ATOM 676 N N . ASP A 1 84 ? -16.963 11.722 3.497 1.00 67.38 84 ASP A N 1
ATOM 677 C CA . ASP A 1 84 ? -18.419 11.703 3.698 1.00 67.38 84 ASP A CA 1
ATOM 678 C C . ASP A 1 84 ? -18.912 10.617 4.675 1.00 67.38 84 ASP A C 1
ATOM 680 O O . ASP A 1 84 ? -20.115 10.353 4.774 1.00 67.38 84 ASP A O 1
ATOM 684 N N . LEU A 1 85 ? -18.015 9.954 5.413 1.00 66.00 85 LEU A N 1
ATOM 685 C CA . LEU A 1 85 ? -18.428 8.953 6.396 1.00 66.00 85 LEU A CA 1
ATOM 686 C C . LEU A 1 85 ? -18.909 9.598 7.696 1.00 66.00 85 LEU A C 1
ATOM 688 O O . LEU A 1 85 ? -18.282 10.492 8.256 1.00 66.00 85 LEU A O 1
ATOM 692 N N . ARG A 1 86 ? -20.019 9.071 8.229 1.00 70.81 86 ARG A N 1
ATOM 693 C CA . ARG A 1 86 ? -20.591 9.505 9.517 1.00 70.81 86 ARG A CA 1
ATOM 694 C C . ARG A 1 86 ? -19.635 9.325 10.700 1.00 70.81 86 ARG A C 1
ATOM 696 O O . ARG A 1 86 ? -19.777 10.040 11.684 1.00 70.81 86 ARG A O 1
ATOM 703 N N . ASN A 1 87 ? -18.694 8.385 10.601 1.00 81.94 87 ASN A N 1
ATOM 704 C CA . ASN A 1 87 ? -17.742 8.051 11.654 1.00 81.94 87 ASN A CA 1
ATOM 705 C C . ASN A 1 87 ? -16.314 8.087 11.081 1.00 81.94 87 ASN A C 1
ATOM 707 O O . ASN A 1 87 ? -15.949 7.157 10.359 1.00 81.94 87 ASN A O 1
ATOM 711 N N . PRO A 1 88 ? -15.516 9.132 11.367 1.00 86.94 88 PRO A N 1
ATOM 712 C CA . PRO A 1 88 ? -14.119 9.176 10.947 1.00 86.94 88 PRO A CA 1
ATOM 713 C C . PRO A 1 88 ? -13.309 8.082 11.650 1.00 86.94 88 PRO A C 1
ATOM 715 O O . PRO A 1 88 ? -13.613 7.703 12.786 1.00 86.94 88 PRO A O 1
ATOM 718 N N . ILE A 1 89 ? -12.251 7.605 10.990 1.00 90.44 89 ILE A N 1
ATOM 719 C CA . ILE A 1 89 ? -11.306 6.658 11.589 1.00 90.44 89 ILE A CA 1
ATOM 720 C C . ILE A 1 89 ? -10.645 7.328 12.787 1.00 90.44 89 ILE A C 1
ATOM 722 O O . ILE A 1 89 ? -10.066 8.412 12.652 1.00 90.44 89 ILE A O 1
ATOM 726 N N . LYS A 1 90 ? -10.695 6.661 13.941 1.00 93.06 90 LYS A N 1
ATOM 727 C CA . LYS A 1 90 ? -9.983 7.104 15.132 1.00 93.06 90 LYS A CA 1
ATOM 728 C C . LYS A 1 90 ? -8.587 6.476 15.180 1.00 93.06 90 LYS A C 1
ATOM 730 O O . LYS A 1 90 ? -8.446 5.294 14.867 1.00 93.06 90 LYS A O 1
ATOM 735 N N . PRO A 1 91 ? -7.547 7.221 15.585 1.00 94.44 91 PRO A N 1
ATOM 736 C CA . PRO A 1 91 ? -6.186 6.690 15.664 1.00 94.44 91 PRO A CA 1
ATOM 737 C C . PRO A 1 91 ? -6.046 5.466 16.579 1.00 94.44 91 PRO A C 1
ATOM 739 O O . PRO A 1 91 ? -5.225 4.591 16.314 1.00 94.44 91 PRO A O 1
ATOM 742 N N . GLU A 1 92 ? -6.833 5.393 17.650 1.00 94.75 92 GLU A N 1
ATOM 743 C CA . GLU A 1 92 ? -6.871 4.270 18.590 1.00 94.75 92 GLU A CA 1
ATOM 744 C C . GLU A 1 92 ? -7.368 2.958 17.969 1.00 94.75 92 GLU A C 1
ATOM 746 O O . GLU A 1 92 ? -6.933 1.893 18.403 1.00 94.75 92 GLU A O 1
ATOM 751 N N . ASP A 1 93 ? -8.181 3.038 16.914 1.00 92.62 93 ASP A N 1
ATOM 752 C CA . ASP A 1 93 ? -8.737 1.879 16.209 1.00 92.62 93 ASP A CA 1
ATOM 753 C C . ASP A 1 93 ? -7.778 1.345 15.122 1.00 92.62 93 ASP A C 1
ATOM 755 O O . ASP A 1 93 ? -8.074 0.360 14.447 1.00 92.62 93 ASP A O 1
ATOM 759 N N . LEU A 1 94 ? -6.613 1.982 14.935 1.00 93.31 94 LEU A N 1
ATOM 760 C CA . LEU A 1 94 ? -5.628 1.600 13.923 1.00 93.31 94 LEU A CA 1
ATOM 761 C C . LEU A 1 94 ? -4.526 0.684 14.471 1.00 93.31 94 LEU A C 1
ATOM 763 O O . LEU A 1 94 ? -3.923 0.934 15.522 1.00 93.31 94 LEU A O 1
ATOM 767 N N . LEU A 1 95 ? -4.168 -0.318 13.666 1.00 93.81 95 LEU A N 1
ATOM 768 C CA . LEU A 1 95 ? -2.965 -1.137 13.815 1.00 93.81 95 LEU A CA 1
ATOM 769 C C . LEU A 1 95 ? -2.056 -0.928 12.601 1.00 93.81 95 LEU A C 1
ATOM 771 O O . LEU A 1 95 ? -2.462 -1.152 11.464 1.00 93.81 95 LEU A O 1
ATOM 775 N N . LEU A 1 96 ? -0.819 -0.494 12.844 1.00 92.44 96 LEU A N 1
ATOM 776 C CA . LEU A 1 96 ? 0.208 -0.376 11.814 1.00 92.44 96 LEU A CA 1
ATOM 777 C C . LEU A 1 96 ? 1.002 -1.674 11.732 1.00 92.44 96 LEU A C 1
ATOM 779 O O . LEU A 1 96 ? 1.571 -2.132 12.724 1.00 92.44 96 LEU A O 1
ATOM 783 N N . LEU A 1 97 ? 1.030 -2.237 10.531 1.00 92.81 97 LEU A N 1
ATOM 784 C CA . LEU A 1 97 ? 1.569 -3.551 10.216 1.00 92.81 97 LEU A CA 1
ATOM 785 C C . LEU A 1 97 ? 2.453 -3.455 8.960 1.00 92.81 97 LEU A C 1
ATOM 787 O O . LEU A 1 97 ? 2.290 -2.559 8.130 1.00 92.81 97 LEU A O 1
ATOM 791 N N . SER A 1 98 ? 3.419 -4.362 8.840 1.00 91.31 98 SER A N 1
ATOM 792 C CA . SER A 1 98 ? 4.385 -4.447 7.740 1.00 91.31 98 SER A CA 1
ATOM 793 C C . SER A 1 98 ? 3.747 -4.896 6.420 1.00 91.31 98 SER A C 1
ATOM 795 O O . SER A 1 98 ? 3.858 -6.052 6.019 1.00 91.31 98 SER A O 1
ATOM 797 N N . GLY A 1 99 ? 3.119 -3.951 5.722 1.00 92.44 99 GLY A N 1
ATOM 798 C CA . GLY A 1 99 ? 2.583 -4.150 4.376 1.00 92.44 99 GLY A CA 1
ATOM 799 C C . GLY A 1 99 ? 1.268 -4.931 4.329 1.00 92.44 99 GLY A C 1
ATOM 800 O O . GLY A 1 99 ? 0.853 -5.573 5.291 1.00 92.44 99 GLY A O 1
ATOM 801 N N . THR A 1 100 ? 0.600 -4.866 3.177 1.00 93.06 100 THR A N 1
ATOM 802 C CA . THR A 1 100 ? -0.745 -5.430 2.998 1.00 93.06 100 THR A CA 1
ATOM 803 C C . THR A 1 100 ? -0.765 -6.956 3.043 1.00 93.06 100 THR A C 1
ATOM 805 O O . THR A 1 100 ? -1.721 -7.516 3.558 1.00 93.06 100 THR A O 1
ATOM 808 N N . THR A 1 101 ? 0.293 -7.637 2.590 1.00 93.75 101 THR A N 1
ATOM 809 C CA . THR A 1 101 ? 0.388 -9.108 2.647 1.00 93.75 101 THR A CA 1
ATOM 810 C C . THR A 1 101 ? 0.201 -9.629 4.070 1.00 93.75 101 THR A C 1
ATOM 812 O O . THR A 1 101 ? -0.675 -10.447 4.315 1.00 93.75 101 THR A O 1
ATOM 815 N N . MET A 1 102 ? 0.947 -9.072 5.029 1.00 94.12 102 MET A N 1
ATOM 816 C CA . MET A 1 102 ? 0.844 -9.484 6.429 1.00 94.12 102 MET A CA 1
ATOM 817 C C . MET A 1 102 ? -0.518 -9.123 7.036 1.00 94.12 102 MET A C 1
ATOM 819 O O . MET A 1 102 ? -1.014 -9.837 7.901 1.00 94.12 102 MET A O 1
ATOM 823 N N . ILE A 1 103 ? -1.130 -8.019 6.592 1.00 94.38 103 ILE A N 1
ATOM 824 C CA . ILE A 1 103 ? -2.486 -7.648 7.014 1.00 94.38 103 ILE A CA 1
ATOM 825 C C . ILE A 1 103 ? -3.492 -8.698 6.535 1.00 94.38 103 ILE A C 1
ATOM 827 O O . ILE A 1 103 ? -4.312 -9.135 7.336 1.00 94.38 103 ILE A O 1
ATOM 831 N N . CYS A 1 104 ? -3.423 -9.126 5.271 1.00 93.75 104 CYS A N 1
ATOM 832 C CA . CYS A 1 104 ? -4.306 -10.164 4.740 1.00 93.75 104 CYS A CA 1
ATOM 833 C C . CYS A 1 104 ? -4.138 -11.491 5.490 1.00 93.75 104 CYS A C 1
ATOM 835 O O . CYS A 1 104 ? -5.139 -12.086 5.880 1.00 93.75 104 CYS A O 1
ATOM 837 N N . ASP A 1 105 ? -2.898 -11.910 5.755 1.00 93.12 105 ASP A N 1
ATOM 838 C CA . ASP A 1 105 ? -2.619 -13.141 6.505 1.00 93.12 105 ASP A CA 1
ATOM 839 C C . ASP A 1 105 ? -3.168 -13.070 7.936 1.00 93.12 105 ASP A C 1
ATOM 841 O O . ASP A 1 105 ? -3.815 -14.005 8.410 1.00 93.12 105 ASP A O 1
ATOM 845 N N . LEU A 1 106 ? -2.955 -11.940 8.623 1.00 94.62 106 LEU A N 1
ATOM 846 C CA . LEU A 1 106 ? -3.453 -11.738 9.982 1.00 94.62 106 LEU A CA 1
ATOM 847 C C . LEU A 1 106 ? -4.983 -11.689 10.025 1.00 94.62 106 LEU A C 1
ATOM 849 O O . LEU A 1 106 ? -5.583 -12.271 10.922 1.00 94.62 106 LEU A O 1
ATOM 853 N N . LEU A 1 107 ? -5.621 -11.015 9.066 1.00 94.50 107 LEU A N 1
ATOM 854 C CA . LEU A 1 107 ? -7.080 -11.017 8.948 1.00 94.50 107 LEU A CA 1
ATOM 855 C C . LEU A 1 107 ? -7.606 -12.431 8.707 1.00 94.50 107 LEU A C 1
ATOM 857 O O . LEU A 1 107 ? -8.604 -12.797 9.316 1.00 94.50 107 LEU A O 1
ATOM 861 N N . GLY A 1 108 ? -6.908 -13.226 7.892 1.00 94.06 108 GLY A N 1
ATOM 862 C CA . GLY A 1 108 ? -7.174 -14.651 7.717 1.00 94.06 108 GLY A CA 1
ATOM 863 C C . GLY A 1 108 ? -7.235 -15.391 9.054 1.00 94.06 108 GLY A C 1
ATOM 864 O O . GLY A 1 108 ? -8.233 -16.021 9.369 1.00 94.06 108 GLY A O 1
ATOM 865 N N . GLN A 1 109 ? -6.194 -15.238 9.870 1.00 93.81 109 GLN A N 1
ATOM 866 C CA . GLN A 1 109 ? -6.067 -15.925 11.161 1.00 93.81 109 GLN A CA 1
ATOM 867 C C . GLN A 1 109 ? -7.025 -15.418 12.247 1.00 93.81 109 GLN A C 1
ATOM 869 O O . GLN A 1 109 ? -7.320 -16.146 13.187 1.00 93.81 109 GLN A O 1
ATOM 874 N N . VAL A 1 110 ? -7.444 -14.150 12.183 1.00 95.69 110 VAL A N 1
ATOM 875 C CA . VAL A 1 110 ? -8.316 -13.545 13.204 1.00 95.69 110 VAL A CA 1
ATOM 876 C C . VAL A 1 110 ? -9.794 -13.734 12.878 1.00 95.69 110 VAL A C 1
ATOM 878 O O . VAL A 1 110 ? -10.606 -13.828 13.796 1.00 95.69 110 VAL A O 1
ATOM 881 N N . LEU A 1 111 ? -10.156 -13.713 11.595 1.00 96.31 111 LEU A N 1
ATOM 882 C CA . LEU A 1 111 ? -11.553 -13.733 11.167 1.00 96.31 111 LEU A CA 1
ATOM 883 C C . LEU A 1 111 ? -12.072 -15.126 10.834 1.00 96.31 111 LEU A C 1
ATOM 885 O O . LEU A 1 111 ? -13.289 -15.280 10.817 1.00 96.31 111 LEU A O 1
ATOM 889 N N . PHE A 1 112 ? -11.186 -16.078 10.532 1.00 96.00 112 PHE A N 1
ATOM 890 C CA . PHE A 1 112 ? -11.570 -17.392 10.039 1.00 96.00 112 PHE A CA 1
ATOM 891 C C . PHE A 1 112 ? -10.965 -18.506 10.885 1.00 96.00 112 PHE A C 1
ATOM 893 O O . PHE A 1 112 ? -9.772 -18.479 11.200 1.00 96.00 112 PHE A O 1
ATOM 900 N N . ASP A 1 113 ? -11.786 -19.503 11.192 1.00 95.69 113 ASP A N 1
ATOM 901 C CA . ASP A 1 113 ? -11.325 -20.778 11.734 1.00 95.69 113 ASP A CA 1
ATOM 902 C C . ASP A 1 113 ? -10.867 -21.729 10.611 1.00 95.69 113 ASP A C 1
ATOM 904 O O . ASP A 1 113 ? -11.063 -21.488 9.413 1.00 95.69 113 ASP A O 1
ATOM 908 N N . GLU A 1 114 ? -10.240 -22.842 11.004 1.00 91.75 114 GLU A N 1
ATOM 909 C CA . GLU A 1 114 ? -9.964 -23.946 10.083 1.00 91.75 114 GLU A CA 1
ATOM 910 C C . GLU A 1 114 ? -11.277 -24.392 9.401 1.00 91.75 114 GLU A C 1
ATOM 912 O O . GLU A 1 114 ? -12.309 -24.533 10.052 1.00 91.75 114 GLU A O 1
ATOM 917 N N . ASP A 1 115 ? -11.228 -24.591 8.080 1.00 92.94 115 ASP A N 1
ATOM 918 C CA . ASP A 1 115 ? -12.348 -24.952 7.188 1.00 92.94 115 ASP A CA 1
ATOM 919 C C . ASP A 1 115 ? -13.357 -23.842 6.820 1.00 92.94 115 ASP A C 1
ATOM 921 O O . ASP A 1 115 ? -14.263 -24.084 6.011 1.00 92.94 115 ASP A O 1
ATOM 925 N N . GLU A 1 116 ? -13.198 -22.611 7.312 1.00 95.88 116 GLU A N 1
ATOM 926 C CA . GLU A 1 116 ? -14.006 -21.481 6.838 1.00 95.88 116 GLU A CA 1
ATOM 927 C C . GLU A 1 116 ? -13.512 -20.917 5.492 1.00 95.88 116 GLU A C 1
ATOM 929 O O . GLU A 1 116 ? -12.359 -21.082 5.086 1.00 95.88 116 GLU A O 1
ATOM 934 N N . VAL A 1 117 ? -14.412 -20.250 4.756 1.00 92.69 117 VAL A N 1
ATOM 935 C CA . VAL A 1 117 ? -14.146 -19.782 3.385 1.00 92.69 117 VAL A CA 1
ATOM 936 C C . VAL A 1 117 ? -14.341 -18.276 3.225 1.00 92.69 117 VAL A C 1
ATOM 938 O O . VAL A 1 117 ? -15.359 -17.708 3.621 1.00 92.69 117 VAL A O 1
ATOM 941 N N . LEU A 1 118 ? -13.385 -17.636 2.548 1.00 92.00 118 LEU A N 1
ATOM 942 C CA . LEU A 1 118 ? -13.474 -16.247 2.103 1.00 92.00 118 LEU A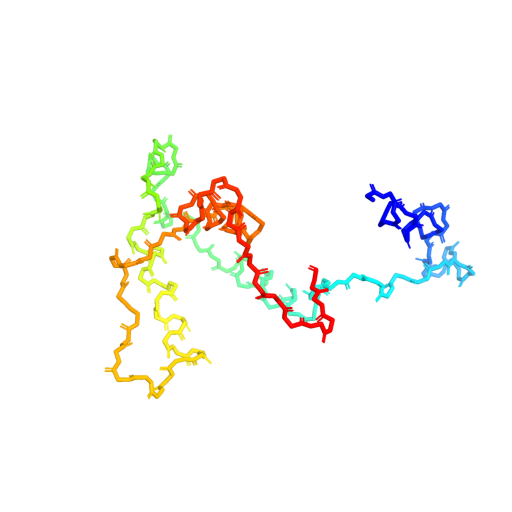 CA 1
ATOM 943 C C . LEU A 1 118 ? -13.972 -16.192 0.653 1.00 92.00 118 LEU A C 1
ATOM 945 O O . LEU A 1 118 ? -13.355 -16.753 -0.253 1.00 92.00 118 LEU A O 1
ATOM 949 N N . LEU A 1 119 ? -15.065 -15.467 0.414 1.00 94.00 119 LEU A N 1
ATOM 950 C CA . LEU A 1 119 ? -15.543 -15.187 -0.940 1.00 94.00 119 LEU A CA 1
ATOM 951 C C . LEU A 1 119 ? -14.851 -13.937 -1.498 1.00 94.00 119 LEU A C 1
ATOM 953 O O . LEU A 1 119 ? -14.938 -12.861 -0.909 1.00 94.00 119 LEU A O 1
ATOM 957 N N . ALA A 1 120 ? -14.221 -14.066 -2.667 1.00 93.25 120 ALA A N 1
ATOM 958 C CA . ALA A 1 120 ? -13.604 -12.962 -3.401 1.00 93.25 120 ALA A CA 1
ATOM 959 C C . ALA A 1 120 ? -14.216 -12.827 -4.801 1.00 93.25 120 ALA A C 1
ATOM 961 O O . ALA A 1 120 ? -14.493 -13.819 -5.479 1.00 93.25 120 ALA A O 1
ATOM 962 N N . HIS A 1 121 ? -14.434 -11.588 -5.247 1.00 94.62 121 HIS A N 1
ATOM 963 C CA . HIS A 1 121 ? -14.924 -11.328 -6.598 1.00 94.62 121 HIS A CA 1
ATOM 964 C C . HIS A 1 121 ? -13.804 -11.544 -7.624 1.00 94.62 121 HIS A C 1
ATOM 966 O O . HIS A 1 121 ? -12.683 -11.089 -7.421 1.00 94.62 121 HIS A O 1
ATOM 972 N N . SER A 1 122 ? -14.108 -12.228 -8.728 1.00 94.19 122 SER A N 1
ATOM 973 C CA . SER A 1 122 ? -13.149 -12.483 -9.808 1.00 94.19 122 SER A CA 1
ATOM 974 C C . SER A 1 122 ? -13.183 -11.362 -10.863 1.00 94.19 122 SER A C 1
ATOM 976 O O . SER A 1 122 ? -14.281 -10.924 -11.211 1.00 94.19 122 SER A O 1
ATOM 978 N N . PRO A 1 123 ? -12.030 -10.927 -11.420 1.00 92.38 123 PRO A N 1
ATOM 979 C CA . PRO A 1 123 ? -10.667 -11.361 -11.096 1.00 92.38 123 PRO A CA 1
ATOM 980 C C . PRO A 1 123 ? -10.153 -10.716 -9.800 1.00 92.38 123 PRO A C 1
ATOM 982 O O . PRO A 1 123 ? -10.448 -9.557 -9.516 1.00 92.38 123 PRO A O 1
ATOM 985 N N . TYR A 1 124 ? -9.362 -11.466 -9.037 1.00 90.31 124 TYR A N 1
ATOM 986 C CA . TYR A 1 124 ? -8.735 -11.008 -7.797 1.00 90.31 124 TYR A CA 1
ATOM 987 C C . TYR A 1 124 ? -7.207 -11.009 -7.930 1.00 90.31 124 TYR A C 1
ATOM 989 O O . TYR A 1 124 ? -6.666 -11.598 -8.868 1.00 90.31 124 TYR A O 1
ATOM 997 N N . TYR A 1 125 ? -6.547 -10.296 -7.016 1.00 85.69 125 TYR A N 1
ATOM 998 C CA . TYR A 1 125 ? -5.089 -10.280 -6.878 1.00 85.69 125 TYR A CA 1
ATOM 999 C C . TYR A 1 125 ? -4.559 -11.618 -6.360 1.00 85.69 125 TYR A C 1
ATOM 1001 O O . TYR A 1 125 ? -5.147 -12.119 -5.375 1.00 85.69 125 TYR A O 1
#

Secondary structure (DSSP, 8-state):
--SGGGTTHHHHHSB-BTTTBTTSBP--S-----TTHHHHHHHHHT--GGGS-HHHHSSPPPTT--HHHHHHHHHHHHHHT-TT-SSPPPGGG----SHHHHHHHHHHHHH--TT-----PSS--

Radius of gyration: 20.82 Å; chains: 1; bounding box: 43×43×50 Å